Protein AF-A0A378QFI8-F1 (afdb_monomer_lite)

Organism: Moraxella lacunata (NCBI:txid477)

pLDDT: mean 87.2, std 10.12, range [37.16, 98.62]

Sequence (151 aa):
MNQEQLWQNFELGTELDIALTFVYDGLKCFDDLEYLNDTSDVFNCLYHLSVGFERVFKIGIILREFNDGVSIDNLESSLITHDTNHLFDRLSNGYCIDNKVFFNLGKNHKEFLCLLGKFYKTYRYDRFSMSVKKKNESLDLISFFSKTHFR

Foldseek 3Di:
DDPVVCCLPPVLVVLLVQLVVLQVQLVVLVVPDPDLPPLVSLLSNLVSNLSSLLSVLLSLLCVVPDDPPDDPVVSVVVSPDSQSLVSLCSNQPPDDDPNHRPPDDDPLRSLSSVLSSCCRPPVVCVVVDPDPDPSVSSVSVVVSVVVVPDD

Structure (mmCIF, N/CA/C/O backbone):
data_AF-A0A378QFI8-F1
#
_entry.id   AF-A0A378QFI8-F1
#
loop_
_atom_site.group_PDB
_atom_site.id
_atom_site.type_symbol
_atom_site.label_atom_id
_atom_site.label_alt_id
_atom_site.label_comp_id
_atom_site.label_asym_id
_atom_site.label_entity_id
_atom_site.label_seq_id
_atom_site.pdbx_PDB_ins_code
_atom_site.Cartn_x
_atom_site.Cartn_y
_atom_site.Cartn_z
_atom_site.occupancy
_atom_site.B_iso_or_equiv
_atom_site.auth_seq_id
_atom_site.auth_comp_id
_atom_site.auth_asym_id
_atom_site.auth_atom_id
_atom_site.pdbx_PDB_model_num
ATOM 1 N N . MET A 1 1 ? 21.407 -10.281 -21.076 1.00 78.75 1 MET A N 1
ATOM 2 C CA . MET A 1 1 ? 20.455 -9.512 -20.259 1.00 78.75 1 MET A CA 1
ATOM 3 C C . MET A 1 1 ? 21.215 -8.323 -19.700 1.00 78.75 1 MET A C 1
ATOM 5 O O . MET A 1 1 ? 22.279 -8.548 -19.132 1.00 78.75 1 MET A O 1
ATOM 9 N N . ASN A 1 2 ? 20.781 -7.094 -19.979 1.00 88.44 2 ASN A N 1
ATOM 10 C CA . ASN A 1 2 ? 21.425 -5.892 -19.433 1.00 88.44 2 ASN A CA 1
ATOM 11 C C . ASN A 1 2 ? 20.983 -5.663 -17.969 1.00 88.44 2 ASN A C 1
ATOM 13 O O . ASN A 1 2 ? 20.154 -6.410 -17.445 1.00 88.44 2 ASN A O 1
ATOM 17 N N . GLN A 1 3 ? 21.558 -4.663 -17.297 1.00 87.06 3 GLN A N 1
ATOM 18 C CA . GLN A 1 3 ? 21.257 -4.373 -15.889 1.00 87.06 3 GLN A CA 1
ATOM 19 C C . GLN A 1 3 ? 19.776 -4.035 -15.663 1.00 87.06 3 GLN A C 1
ATOM 21 O O . GLN A 1 3 ? 19.181 -4.520 -14.707 1.00 87.06 3 GLN A O 1
ATOM 26 N N . GLU A 1 4 ? 19.171 -3.268 -16.567 1.00 85.75 4 GLU A N 1
ATOM 27 C CA . GLU A 1 4 ? 17.756 -2.887 -16.502 1.00 85.75 4 GLU A CA 1
ATOM 28 C C . GLU A 1 4 ? 16.842 -4.113 -16.602 1.00 85.75 4 GLU A C 1
ATOM 30 O O . GLU A 1 4 ? 15.956 -4.301 -15.776 1.00 85.75 4 GLU A O 1
ATOM 35 N N . GLN A 1 5 ? 17.115 -5.012 -17.549 1.00 84.81 5 GLN A N 1
ATOM 36 C CA . GLN A 1 5 ? 16.388 -6.269 -17.704 1.00 84.81 5 GLN A CA 1
ATOM 37 C C . GLN A 1 5 ? 16.583 -7.197 -16.501 1.00 84.81 5 GLN A C 1
ATOM 39 O O . GLN A 1 5 ? 15.665 -7.934 -16.150 1.00 84.81 5 GLN A O 1
ATOM 44 N N . LEU A 1 6 ? 17.761 -7.200 -15.870 1.00 88.94 6 LEU A N 1
ATOM 45 C CA . LEU A 1 6 ? 17.988 -7.978 -14.652 1.00 88.94 6 LEU A CA 1
ATOM 46 C C . LEU A 1 6 ? 17.141 -7.432 -13.501 1.00 88.94 6 LEU A C 1
ATOM 48 O O . LEU A 1 6 ? 16.421 -8.188 -12.855 1.00 88.94 6 LEU A O 1
ATOM 52 N N . TRP A 1 7 ? 17.178 -6.120 -13.296 1.00 88.69 7 TRP A N 1
ATOM 53 C CA . TRP A 1 7 ? 16.403 -5.453 -12.260 1.00 88.69 7 TRP A CA 1
ATOM 54 C C . TRP A 1 7 ? 14.893 -5.650 -12.453 1.00 88.69 7 TRP A C 1
ATOM 56 O O . TRP A 1 7 ? 14.205 -6.084 -11.530 1.00 88.69 7 TRP A O 1
ATOM 66 N N . GLN A 1 8 ? 14.379 -5.445 -13.668 1.00 83.81 8 GLN A N 1
ATOM 67 C CA . GLN A 1 8 ? 12.952 -5.606 -13.951 1.00 83.81 8 GLN A CA 1
ATOM 68 C C . GLN A 1 8 ? 12.441 -7.040 -13.773 1.00 83.81 8 GLN A C 1
ATOM 70 O O . GLN A 1 8 ? 11.310 -7.229 -13.336 1.00 83.81 8 GLN A O 1
ATOM 75 N N . ASN A 1 9 ? 13.239 -8.049 -14.135 1.00 85.00 9 ASN A N 1
ATOM 76 C CA . ASN A 1 9 ? 12.776 -9.439 -14.127 1.00 85.00 9 ASN A CA 1
ATOM 77 C C . ASN A 1 9 ? 13.054 -10.171 -12.808 1.00 85.00 9 ASN A C 1
ATOM 79 O O . ASN A 1 9 ? 12.331 -11.110 -12.486 1.00 85.00 9 ASN A O 1
ATOM 83 N N . PHE A 1 10 ? 14.086 -9.771 -12.058 1.00 91.25 10 PHE A N 1
ATOM 84 C CA . PHE A 1 10 ? 14.506 -10.467 -10.838 1.00 91.25 10 PHE A CA 1
ATOM 85 C C . PHE A 1 10 ? 14.319 -9.604 -9.593 1.00 91.25 10 PHE A C 1
ATOM 87 O O . PHE A 1 10 ? 13.600 -10.012 -8.686 1.00 91.25 10 PHE A O 1
ATOM 94 N N . GLU A 1 11 ? 14.886 -8.397 -9.560 1.00 92.12 11 GLU A N 1
ATOM 95 C CA . GLU A 1 11 ? 14.806 -7.533 -8.372 1.00 92.12 11 GLU A CA 1
ATOM 96 C C . GLU A 1 11 ? 13.369 -7.070 -8.098 1.00 92.12 11 GLU A C 1
ATOM 98 O O . GLU A 1 11 ? 12.897 -7.158 -6.966 1.00 92.12 11 GLU A O 1
ATOM 103 N N . LEU A 1 12 ? 12.613 -6.682 -9.134 1.00 93.31 12 LEU A N 1
ATOM 104 C CA . LEU A 1 12 ? 11.181 -6.396 -8.973 1.00 93.31 12 LEU A CA 1
ATOM 105 C C . LEU A 1 12 ? 10.369 -7.639 -8.588 1.00 93.31 12 LEU A C 1
ATOM 107 O O . LEU A 1 12 ? 9.337 -7.507 -7.935 1.00 93.31 12 LEU A O 1
ATOM 111 N N . GLY A 1 13 ? 10.824 -8.836 -8.971 1.00 94.56 13 GLY A N 1
ATOM 112 C CA . GLY A 1 13 ? 10.220 -10.098 -8.541 1.00 94.56 13 GLY A CA 1
ATOM 113 C C . GLY A 1 13 ? 10.379 -10.315 -7.036 1.00 94.56 13 GLY A C 1
ATOM 114 O O . GLY A 1 13 ? 9.401 -10.610 -6.354 1.00 94.56 13 GLY A O 1
ATOM 115 N N . THR A 1 14 ? 11.584 -10.084 -6.511 1.00 96.31 14 THR A N 1
ATOM 116 C CA . THR A 1 14 ? 11.861 -10.094 -5.066 1.00 96.31 14 THR A CA 1
ATOM 117 C C . THR A 1 14 ? 11.034 -9.037 -4.333 1.00 96.31 14 THR A C 1
ATOM 119 O O . THR A 1 14 ? 10.425 -9.323 -3.306 1.00 96.31 14 THR A O 1
ATOM 122 N N . GLU A 1 15 ? 10.952 -7.819 -4.870 1.00 96.00 15 GLU A N 1
ATOM 123 C CA . GLU A 1 15 ? 10.136 -6.757 -4.274 1.00 96.00 15 GLU A CA 1
ATOM 124 C C . GLU A 1 15 ? 8.640 -7.086 -4.277 1.00 96.00 15 GLU A C 1
ATOM 126 O O . GLU A 1 15 ? 7.936 -6.765 -3.316 1.00 96.00 15 GLU A O 1
ATOM 131 N N . LEU A 1 16 ? 8.144 -7.760 -5.317 1.00 96.75 16 LEU A N 1
ATOM 132 C CA . LEU A 1 16 ? 6.765 -8.236 -5.367 1.00 96.75 16 LEU A CA 1
ATOM 133 C C . LEU A 1 16 ? 6.504 -9.307 -4.305 1.00 96.75 16 LEU A C 1
ATOM 135 O O . LEU A 1 16 ? 5.480 -9.235 -3.630 1.00 96.75 16 LEU A O 1
ATOM 139 N N . ASP A 1 17 ? 7.424 -10.253 -4.119 1.00 97.94 17 ASP A N 1
ATOM 140 C CA . ASP A 1 17 ? 7.329 -11.284 -3.078 1.00 97.94 17 ASP A CA 1
ATOM 141 C C . ASP A 1 17 ? 7.260 -10.665 -1.670 1.00 97.94 17 ASP A C 1
ATOM 143 O O . ASP A 1 17 ? 6.356 -10.962 -0.883 1.00 97.94 17 ASP A O 1
ATOM 147 N N . ILE A 1 18 ? 8.131 -9.690 -1.388 1.00 98.00 18 ILE A N 1
ATOM 148 C CA . ILE A 1 18 ? 8.110 -8.921 -0.136 1.00 98.00 18 ILE A CA 1
ATOM 149 C C . ILE A 1 18 ? 6.775 -8.180 0.021 1.00 98.00 18 ILE A C 1
ATOM 151 O O . ILE A 1 18 ? 6.148 -8.236 1.081 1.00 98.00 18 ILE A O 1
ATOM 155 N N . ALA A 1 19 ? 6.321 -7.479 -1.021 1.00 97.94 19 ALA A N 1
ATOM 156 C CA . ALA A 1 19 ? 5.079 -6.712 -0.984 1.00 97.94 19 ALA A CA 1
ATOM 157 C C . ALA A 1 19 ? 3.858 -7.603 -0.709 1.00 97.94 19 ALA A C 1
ATOM 159 O O . ALA A 1 19 ? 3.004 -7.248 0.105 1.00 97.94 19 ALA A O 1
ATOM 160 N N . LEU A 1 20 ? 3.787 -8.766 -1.358 1.00 98.06 20 LEU A N 1
ATOM 161 C CA . LEU A 1 20 ? 2.702 -9.724 -1.173 1.00 98.06 20 LEU A CA 1
ATOM 162 C C . LEU A 1 20 ? 2.775 -10.433 0.179 1.00 98.06 20 LEU A C 1
ATOM 164 O O . LEU A 1 20 ? 1.721 -10.717 0.741 1.00 98.06 20 LEU A O 1
ATOM 168 N N . THR A 1 21 ? 3.969 -10.630 0.740 1.00 98.62 21 THR A N 1
ATOM 169 C CA . THR A 1 21 ? 4.135 -11.105 2.123 1.00 98.62 21 THR A CA 1
ATOM 170 C C . THR A 1 21 ? 3.516 -10.116 3.110 1.00 98.62 21 THR A C 1
ATOM 172 O O . THR A 1 21 ? 2.686 -10.508 3.923 1.00 98.62 21 THR A O 1
ATOM 175 N N . PHE A 1 22 ? 3.789 -8.811 2.969 1.00 98.50 22 PHE A N 1
ATOM 176 C CA . PHE A 1 22 ? 3.120 -7.781 3.777 1.00 98.50 22 PHE A CA 1
ATOM 177 C C . PHE A 1 22 ? 1.592 -7.813 3.619 1.00 98.50 22 PHE A C 1
ATOM 179 O O . PHE A 1 22 ? 0.865 -7.707 4.604 1.00 98.50 22 PHE A O 1
ATOM 186 N N . VAL A 1 23 ? 1.075 -7.965 2.396 1.00 98.38 23 VAL A N 1
ATOM 187 C CA . VAL A 1 23 ? -0.379 -8.067 2.187 1.00 98.38 23 VAL A CA 1
ATOM 188 C C . VAL A 1 23 ? -0.941 -9.319 2.865 1.00 98.38 23 VAL A C 1
ATOM 190 O O . VAL A 1 23 ? -1.949 -9.225 3.563 1.00 98.38 23 VAL A O 1
ATOM 193 N N . TYR A 1 24 ? -0.292 -10.469 2.690 1.00 98.50 24 TYR A N 1
ATOM 194 C CA . TYR A 1 24 ? -0.695 -11.732 3.299 1.00 98.50 24 TYR A CA 1
ATOM 195 C C . TYR A 1 24 ? -0.707 -11.643 4.826 1.00 98.50 24 TYR A C 1
ATOM 197 O O . TYR A 1 24 ? -1.727 -11.954 5.431 1.00 98.50 24 TYR A O 1
ATOM 205 N N . ASP A 1 25 ? 0.365 -11.146 5.441 1.00 98.31 25 ASP A N 1
ATOM 206 C CA . ASP A 1 25 ? 0.471 -11.010 6.896 1.00 98.31 25 ASP A CA 1
ATOM 207 C C . ASP A 1 25 ? -0.584 -10.049 7.451 1.00 98.31 25 ASP A C 1
ATOM 209 O O . ASP A 1 25 ? -1.180 -10.304 8.497 1.00 98.31 25 ASP A O 1
ATOM 213 N N . GLY A 1 26 ? -0.880 -8.965 6.728 1.00 97.56 26 GLY A N 1
ATOM 214 C CA . GLY A 1 26 ? -1.950 -8.038 7.091 1.00 97.56 26 GLY A CA 1
ATOM 215 C C . GLY A 1 26 ? -3.338 -8.676 7.029 1.00 97.56 26 GLY A C 1
ATOM 216 O O . GLY A 1 26 ? -4.137 -8.506 7.950 1.00 97.56 26 GLY A O 1
ATOM 217 N N . LEU A 1 27 ? -3.618 -9.448 5.975 1.00 97.50 27 LEU A N 1
ATOM 218 C CA . LEU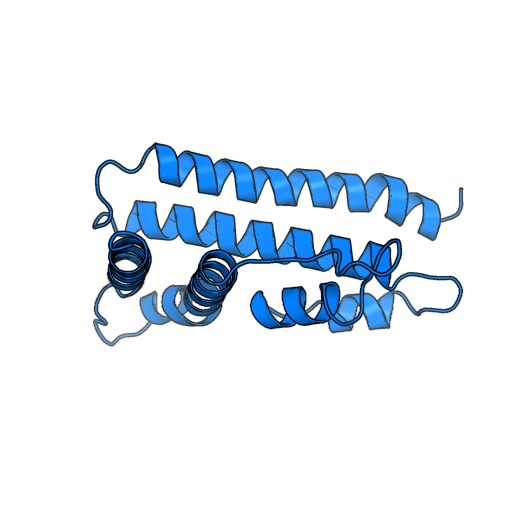 A 1 27 ? -4.867 -10.203 5.844 1.00 97.50 27 LEU A CA 1
ATOM 219 C C . LEU A 1 27 ? -4.970 -11.319 6.883 1.00 97.50 27 LEU A C 1
ATOM 221 O O . LEU A 1 27 ? -6.051 -11.542 7.420 1.00 97.50 27 LEU A O 1
ATOM 225 N N . LYS A 1 28 ? -3.861 -11.993 7.196 1.00 97.44 28 LYS A N 1
ATOM 226 C CA . LYS A 1 28 ? -3.836 -13.040 8.213 1.00 97.44 28 LYS A CA 1
ATOM 227 C C . LYS A 1 28 ? -4.061 -12.459 9.604 1.00 97.44 28 LYS A C 1
ATOM 229 O O . LYS A 1 28 ? -4.895 -12.960 10.345 1.00 97.44 28 LYS A O 1
ATOM 234 N N . CYS A 1 29 ? -3.407 -11.341 9.911 1.00 95.12 29 CYS A N 1
ATOM 235 C CA 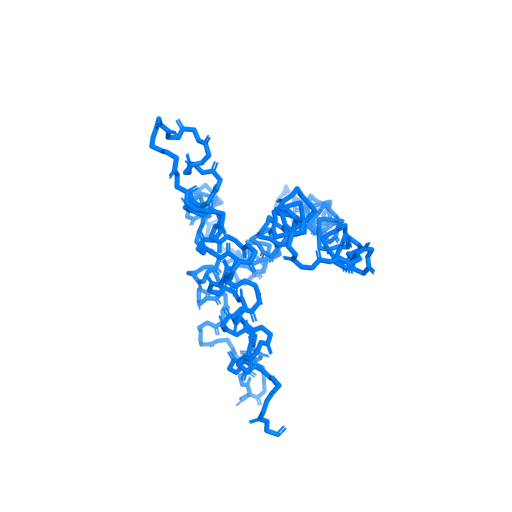. CYS A 1 29 ? -3.656 -10.595 11.136 1.00 95.12 29 CYS A CA 1
ATOM 236 C C . CYS A 1 29 ? -5.126 -10.176 11.244 1.00 95.12 29 CYS A C 1
ATOM 238 O O . CYS A 1 29 ? -5.694 -10.298 12.319 1.00 95.12 29 CYS A O 1
ATOM 240 N N . PHE A 1 30 ? -5.753 -9.734 10.145 1.00 94.69 30 PHE A N 1
ATOM 241 C CA . PHE A 1 30 ? -7.185 -9.423 10.121 1.00 94.69 30 PHE A CA 1
ATOM 242 C C . PHE A 1 30 ? -8.077 -10.644 10.393 1.00 94.69 30 PHE A C 1
ATOM 244 O O . PHE A 1 30 ? -9.026 -10.528 11.161 1.00 94.69 30 PHE A O 1
ATOM 251 N N . ASP A 1 31 ? -7.783 -11.786 9.769 1.00 95.00 31 ASP A N 1
ATOM 252 C CA . ASP A 1 31 ? -8.495 -13.060 9.965 1.00 95.00 31 ASP A CA 1
ATOM 253 C C . ASP A 1 31 ? -8.417 -13.547 11.422 1.00 95.00 31 ASP A C 1
ATOM 255 O O . ASP A 1 31 ? -9.389 -14.071 11.959 1.00 95.00 31 ASP A O 1
ATOM 259 N N . ASP A 1 32 ? -7.284 -13.296 12.080 1.00 93.44 32 ASP A N 1
ATOM 260 C CA . ASP A 1 32 ? -7.040 -13.674 13.473 1.00 93.44 32 ASP A CA 1
ATOM 261 C C . ASP A 1 32 ? -7.602 -12.663 14.500 1.00 93.44 32 ASP A C 1
ATOM 263 O O . ASP A 1 32 ? -7.522 -12.909 15.706 1.00 93.44 32 ASP A O 1
ATOM 267 N N . LEU A 1 33 ? -8.186 -11.533 14.069 1.00 91.88 33 LEU A N 1
ATOM 268 C CA . LEU A 1 33 ? -8.769 -10.544 14.986 1.00 91.88 33 LEU A CA 1
ATOM 269 C C . LEU A 1 33 ? -10.016 -11.099 15.687 1.00 91.88 33 LEU A C 1
ATOM 271 O O . LEU A 1 33 ? -11.081 -11.223 15.084 1.00 91.88 33 LEU A O 1
ATOM 275 N N . GLU A 1 34 ? -9.930 -11.298 17.003 1.00 86.56 34 GLU A N 1
ATOM 276 C CA . GLU A 1 34 ? -11.104 -11.627 17.823 1.00 86.56 34 GLU A CA 1
ATOM 277 C C . GLU A 1 34 ? -12.002 -10.393 18.045 1.00 86.56 34 GLU A C 1
ATOM 279 O O . GLU A 1 34 ? -13.231 -10.485 18.024 1.00 86.56 34 GLU A O 1
ATOM 284 N N . TYR A 1 35 ? -11.395 -9.206 18.198 1.00 86.69 35 TYR A N 1
ATOM 285 C CA . TYR A 1 35 ? -12.109 -7.946 18.416 1.00 86.69 35 TYR A CA 1
ATOM 286 C C . TYR A 1 35 ? -11.469 -6.772 17.665 1.00 86.69 35 TYR A C 1
ATOM 288 O O . TYR A 1 35 ? -10.271 -6.519 17.758 1.00 86.69 35 TYR A O 1
ATOM 296 N N . LEU A 1 36 ? -12.295 -5.938 17.024 1.00 83.31 36 LEU A N 1
ATOM 297 C CA . LEU A 1 36 ? -11.841 -4.712 16.344 1.00 83.31 36 LEU A CA 1
ATOM 298 C C . LEU A 1 36 ? -11.397 -3.585 17.301 1.00 83.31 36 LEU A C 1
ATOM 300 O O . LEU A 1 36 ? -10.993 -2.513 16.848 1.00 83.31 36 LEU A O 1
ATOM 304 N N . ASN A 1 37 ? -11.502 -3.782 18.618 1.00 79.56 37 ASN A N 1
ATOM 305 C CA . ASN A 1 37 ? -11.035 -2.827 19.624 1.00 79.56 37 ASN A CA 1
ATOM 306 C C . ASN A 1 37 ? -9.643 -3.171 20.184 1.00 79.56 37 ASN A C 1
ATOM 308 O O . ASN A 1 37 ? -9.088 -2.339 20.915 1.00 79.56 37 ASN A O 1
ATOM 312 N N . ASP A 1 38 ? -9.053 -4.317 19.811 1.00 84.56 38 ASP A N 1
ATOM 313 C CA . ASP A 1 38 ? -7.649 -4.580 20.111 1.00 84.56 38 ASP A CA 1
ATOM 314 C C . ASP A 1 38 ? -6.774 -3.677 19.243 1.00 84.56 38 ASP A C 1
ATOM 316 O O . ASP A 1 38 ? -6.674 -3.784 18.024 1.00 84.56 38 ASP A O 1
ATOM 320 N N . THR A 1 39 ? -6.154 -2.708 19.896 1.00 83.38 39 THR A N 1
ATOM 321 C CA . THR A 1 39 ? -5.397 -1.657 19.221 1.00 83.38 39 THR A CA 1
ATOM 322 C C . THR A 1 39 ? -4.025 -2.127 18.759 1.00 83.38 39 THR A C 1
ATOM 324 O O . THR A 1 39 ? -3.440 -1.485 17.889 1.00 83.38 39 THR A O 1
ATOM 327 N N . SER A 1 40 ? -3.476 -3.176 19.372 1.00 87.56 40 SER A N 1
ATOM 328 C CA . SER A 1 40 ? -2.202 -3.752 18.941 1.00 87.56 40 SER A CA 1
ATOM 329 C C . SER A 1 40 ? -2.409 -4.487 17.626 1.00 87.56 40 SER A C 1
ATOM 331 O O . SER A 1 40 ? -1.734 -4.202 16.638 1.00 87.56 40 SER A O 1
ATOM 333 N N . ASP A 1 41 ? -3.421 -5.345 17.586 1.00 90.19 41 ASP A N 1
ATOM 334 C CA . ASP A 1 41 ? -3.654 -6.200 16.429 1.00 90.19 41 ASP A CA 1
ATOM 335 C C . ASP A 1 41 ? -4.239 -5.412 15.257 1.00 90.19 41 ASP A C 1
ATOM 337 O O . ASP A 1 41 ? -3.775 -5.549 14.126 1.00 90.19 41 ASP A O 1
ATOM 341 N N . VAL A 1 42 ? -5.155 -4.469 15.515 1.00 92.69 42 VAL A N 1
ATOM 342 C CA . VAL A 1 42 ? -5.626 -3.545 14.469 1.00 92.69 42 VAL A CA 1
ATOM 343 C C . VAL A 1 42 ? -4.477 -2.713 13.903 1.00 92.69 42 VAL A C 1
ATOM 345 O O . VAL A 1 42 ? -4.421 -2.489 12.694 1.00 92.69 42 VAL A O 1
ATOM 348 N N . PHE A 1 43 ? -3.544 -2.263 14.746 1.00 92.62 43 PHE A N 1
ATOM 349 C CA . PHE A 1 43 ? -2.368 -1.547 14.262 1.00 92.62 43 PHE A CA 1
ATOM 350 C C . PHE A 1 43 ? -1.501 -2.441 13.376 1.00 92.62 43 PHE A C 1
ATOM 352 O O . PHE A 1 43 ? -1.119 -2.009 12.292 1.00 92.62 43 PHE A O 1
ATOM 359 N N . ASN A 1 44 ? -1.219 -3.673 13.804 1.00 93.12 44 ASN A N 1
ATOM 360 C CA . ASN A 1 44 ? -0.418 -4.620 13.031 1.00 93.12 44 ASN A CA 1
ATOM 361 C C . ASN A 1 44 ? -1.066 -4.935 11.679 1.00 93.12 44 ASN A C 1
ATOM 363 O O . ASN A 1 44 ? -0.382 -4.887 10.657 1.00 93.12 44 ASN A O 1
ATOM 367 N N . CYS A 1 45 ? -2.374 -5.180 11.656 1.00 95.50 45 CYS A N 1
ATOM 368 C CA . CYS A 1 45 ? -3.144 -5.398 10.435 1.00 95.50 45 CYS A CA 1
ATOM 369 C C . CYS A 1 45 ? -3.023 -4.204 9.475 1.00 95.50 45 CYS A C 1
ATOM 371 O O . CYS A 1 45 ? -2.556 -4.351 8.342 1.00 95.50 45 CYS A O 1
ATOM 373 N N . LEU A 1 46 ? -3.372 -2.998 9.937 1.00 95.19 46 LEU A N 1
ATOM 374 C CA . LEU A 1 46 ? -3.338 -1.799 9.096 1.00 95.19 46 LEU A CA 1
ATOM 375 C C . LEU A 1 46 ? -1.916 -1.450 8.648 1.00 95.19 46 LEU A C 1
ATOM 377 O O . LEU A 1 46 ? -1.734 -0.998 7.523 1.00 95.19 46 LEU A O 1
ATOM 381 N N . TYR A 1 47 ? -0.904 -1.695 9.481 1.00 95.25 47 TYR A N 1
ATOM 382 C CA . TYR A 1 47 ? 0.490 -1.442 9.134 1.00 95.25 47 TYR A CA 1
ATOM 383 C C . TYR A 1 47 ? 0.975 -2.333 7.995 1.00 95.25 47 TYR A C 1
ATOM 385 O O . TYR A 1 47 ? 1.489 -1.815 7.000 1.00 95.25 47 TYR A O 1
ATOM 393 N N . HIS A 1 48 ? 0.767 -3.645 8.105 1.00 97.50 48 HIS A N 1
ATOM 394 C CA . HIS A 1 48 ? 1.156 -4.585 7.058 1.00 97.50 48 HIS A CA 1
ATOM 395 C C . HIS A 1 48 ? 0.429 -4.284 5.742 1.00 97.50 48 HIS A C 1
ATOM 397 O O . HIS A 1 48 ? 1.074 -4.179 4.699 1.00 97.50 48 HIS A O 1
ATOM 403 N N . LEU A 1 49 ? -0.882 -4.021 5.790 1.00 97.38 49 LEU A N 1
ATOM 404 C CA . LEU A 1 49 ? -1.652 -3.672 4.593 1.00 97.38 49 LEU A CA 1
ATOM 405 C C . LEU A 1 49 ? -1.194 -2.342 3.974 1.00 97.38 49 LEU A C 1
ATOM 407 O O . LEU A 1 49 ? -0.989 -2.282 2.762 1.00 97.38 49 LEU A O 1
ATOM 411 N N . SER A 1 50 ? -0.976 -1.290 4.772 1.00 95.75 50 SER A N 1
ATOM 412 C CA . SER A 1 50 ? -0.474 -0.002 4.271 1.00 95.75 50 SER A CA 1
ATOM 413 C C . SER A 1 50 ? 0.868 -0.153 3.549 1.00 95.75 50 SER A C 1
ATOM 415 O O . SER A 1 50 ? 1.025 0.370 2.445 1.00 95.75 50 SER A O 1
ATOM 417 N N . VAL A 1 51 ? 1.821 -0.883 4.140 1.00 95.62 51 VAL A N 1
ATOM 418 C CA . VAL A 1 51 ? 3.151 -1.109 3.546 1.00 95.62 51 VAL A CA 1
ATOM 419 C C . VAL A 1 51 ? 3.058 -1.985 2.295 1.00 95.62 51 VAL A C 1
ATOM 421 O O . VAL A 1 51 ? 3.668 -1.659 1.275 1.00 95.62 51 VAL A O 1
ATOM 424 N N . GLY A 1 52 ? 2.277 -3.066 2.347 1.00 97.38 52 GLY A N 1
ATOM 425 C CA . GLY A 1 52 ? 2.093 -3.988 1.229 1.00 97.38 52 GLY A CA 1
ATOM 426 C C . GLY A 1 52 ? 1.504 -3.297 -0.000 1.00 97.38 52 GLY A C 1
ATOM 427 O O . GLY A 1 52 ? 2.097 -3.345 -1.078 1.00 97.38 52 GLY A O 1
ATOM 428 N N . PHE A 1 53 ? 0.391 -2.571 0.158 1.00 96.56 53 PHE A N 1
ATOM 429 C CA . PHE A 1 53 ? -0.227 -1.842 -0.955 1.00 96.56 53 PHE A CA 1
ATOM 430 C C . PHE A 1 53 ? 0.661 -0.716 -1.493 1.00 96.56 53 PHE A C 1
ATOM 432 O O . PHE A 1 53 ? 0.731 -0.536 -2.708 1.00 96.56 53 PHE A O 1
ATOM 439 N N . GLU A 1 54 ? 1.377 0.013 -0.627 1.00 95.62 54 GLU A N 1
ATOM 440 C CA . GLU A 1 54 ? 2.349 1.020 -1.072 1.00 95.62 54 GLU A CA 1
ATOM 441 C C . GLU A 1 54 ? 3.395 0.399 -2.012 1.00 95.62 54 GLU A C 1
ATOM 443 O O . GLU A 1 54 ? 3.625 0.924 -3.104 1.00 95.62 54 GLU A O 1
ATOM 448 N N . ARG A 1 55 ? 3.992 -0.737 -1.627 1.00 95.50 55 ARG A N 1
ATOM 449 C CA . ARG A 1 55 ? 4.993 -1.436 -2.446 1.00 95.50 55 ARG A CA 1
ATOM 450 C C . ARG A 1 55 ? 4.407 -1.965 -3.753 1.00 95.50 55 ARG A C 1
ATOM 452 O O . ARG A 1 55 ? 4.987 -1.713 -4.807 1.00 95.50 55 ARG A O 1
ATOM 459 N N . VAL A 1 56 ? 3.235 -2.609 -3.715 1.00 96.25 56 VAL A N 1
ATOM 460 C CA . VAL A 1 56 ? 2.547 -3.095 -4.928 1.00 96.25 56 VAL A CA 1
ATOM 461 C C . VAL A 1 56 ? 2.307 -1.953 -5.918 1.00 96.25 56 VAL A C 1
ATOM 463 O O . VAL A 1 56 ? 2.567 -2.108 -7.112 1.00 96.25 56 VAL A O 1
ATOM 466 N N . PHE A 1 57 ? 1.859 -0.785 -5.448 1.00 95.44 57 PHE A N 1
ATOM 467 C CA . PHE A 1 57 ? 1.634 0.355 -6.335 1.00 95.44 57 PHE A CA 1
ATOM 468 C C . PHE A 1 57 ? 2.933 0.916 -6.910 1.00 95.44 57 PHE A C 1
ATOM 470 O O . PHE A 1 57 ? 2.962 1.243 -8.093 1.00 95.44 57 PHE A O 1
ATOM 477 N N . LYS A 1 58 ? 4.018 0.975 -6.127 1.00 94.88 58 LYS A N 1
ATOM 478 C CA . LYS A 1 58 ? 5.338 1.393 -6.630 1.00 94.88 58 LYS A CA 1
ATOM 479 C C . LYS A 1 58 ? 5.856 0.451 -7.716 1.00 94.88 58 LYS A C 1
ATOM 481 O O . LYS A 1 58 ? 6.287 0.931 -8.759 1.00 94.88 58 LYS A O 1
ATOM 486 N N . ILE A 1 59 ? 5.730 -0.863 -7.523 1.00 94.38 59 ILE A N 1
ATOM 487 C CA . ILE A 1 59 ? 6.084 -1.868 -8.539 1.00 94.38 59 ILE A CA 1
ATOM 488 C C . ILE A 1 59 ? 5.238 -1.667 -9.800 1.00 94.38 59 ILE A C 1
ATOM 490 O O . ILE A 1 59 ? 5.779 -1.603 -10.899 1.00 94.38 59 ILE A O 1
ATOM 494 N N . GLY A 1 60 ? 3.920 -1.497 -9.659 1.00 92.69 60 GLY A N 1
ATOM 495 C CA . GLY A 1 60 ? 3.032 -1.232 -10.795 1.00 92.69 60 GLY A CA 1
ATOM 496 C C . GLY A 1 60 ? 3.397 0.045 -11.562 1.00 92.69 60 GLY A C 1
ATOM 497 O O . GLY A 1 60 ? 3.366 0.051 -12.790 1.00 92.69 60 GLY A O 1
ATOM 498 N N . ILE A 1 61 ? 3.774 1.115 -10.854 1.00 92.94 61 ILE A N 1
ATOM 499 C CA . ILE A 1 61 ? 4.243 2.367 -11.463 1.00 92.94 61 ILE A CA 1
ATOM 500 C C . ILE A 1 61 ? 5.537 2.125 -12.238 1.00 92.94 61 ILE A C 1
ATOM 502 O O . ILE A 1 61 ? 5.637 2.571 -13.376 1.00 92.94 61 ILE A O 1
ATOM 506 N N . ILE A 1 62 ? 6.491 1.381 -11.670 1.00 92.00 62 ILE A N 1
ATOM 507 C CA . ILE A 1 62 ? 7.732 1.018 -12.362 1.00 92.00 62 ILE A CA 1
ATOM 508 C C . ILE A 1 62 ? 7.423 0.244 -13.643 1.00 92.00 62 ILE A C 1
ATOM 510 O O . ILE A 1 62 ? 7.889 0.629 -14.709 1.00 92.00 62 ILE A O 1
ATOM 514 N N . LEU A 1 63 ? 6.589 -0.795 -13.569 1.00 89.44 63 LEU A N 1
ATOM 515 C CA . LEU A 1 63 ? 6.220 -1.601 -14.737 1.00 89.44 63 LEU A CA 1
ATOM 516 C C . LEU A 1 63 ? 5.498 -0.787 -15.821 1.00 89.44 63 LEU A C 1
ATOM 518 O O . LEU A 1 63 ? 5.575 -1.128 -16.998 1.00 89.44 63 LEU A O 1
ATOM 522 N N . ARG A 1 64 ? 4.785 0.275 -15.434 1.00 88.31 64 ARG A N 1
ATOM 523 C CA . ARG A 1 64 ? 4.046 1.138 -16.359 1.00 88.31 64 ARG A CA 1
ATOM 524 C C . ARG A 1 64 ? 4.912 2.237 -16.976 1.00 88.31 64 ARG A C 1
ATOM 526 O O . ARG A 1 64 ? 4.725 2.565 -18.145 1.00 88.31 64 ARG A O 1
ATOM 533 N N . GLU A 1 65 ? 5.765 2.870 -16.180 1.00 88.94 65 GLU A N 1
ATOM 534 C CA . GLU A 1 65 ? 6.464 4.103 -16.554 1.00 88.94 65 GLU A CA 1
ATOM 535 C C . GLU A 1 65 ? 7.914 3.868 -16.984 1.00 88.94 65 GLU A C 1
ATOM 537 O O . GLU A 1 65 ? 8.476 4.713 -17.676 1.00 88.94 65 GLU A O 1
ATOM 542 N N . PHE A 1 66 ? 8.522 2.737 -16.618 1.00 87.06 66 PHE A N 1
ATOM 543 C CA . PHE A 1 66 ? 9.877 2.409 -17.045 1.00 87.06 66 PHE A CA 1
ATOM 544 C C . PHE A 1 66 ? 9.886 1.955 -18.512 1.00 87.06 66 PHE A C 1
ATOM 546 O O . PHE A 1 66 ? 9.379 0.885 -18.852 1.00 87.06 66 PHE A O 1
ATOM 553 N N . ASN A 1 67 ? 10.474 2.777 -19.381 1.00 80.38 67 ASN A N 1
ATOM 554 C CA . ASN A 1 67 ? 10.704 2.492 -20.796 1.00 80.38 67 ASN A CA 1
ATOM 555 C C . ASN A 1 67 ? 12.070 3.039 -21.251 1.00 80.38 67 ASN A C 1
ATOM 557 O O . ASN A 1 67 ? 12.742 3.755 -20.503 1.00 80.38 67 ASN A O 1
ATOM 561 N N . ASP A 1 68 ? 12.460 2.705 -22.485 1.00 64.31 68 ASP A N 1
ATOM 562 C CA . ASP A 1 68 ? 13.708 3.163 -23.097 1.00 64.31 68 ASP A CA 1
ATOM 563 C C . ASP A 1 68 ? 13.777 4.704 -23.108 1.00 64.31 68 ASP A C 1
ATOM 565 O O . ASP A 1 68 ? 13.079 5.372 -23.873 1.00 64.31 68 ASP A O 1
ATOM 569 N N . GLY A 1 69 ? 14.639 5.276 -22.259 1.00 69.31 69 GLY A N 1
ATOM 570 C CA . GLY A 1 69 ? 14.872 6.723 -22.159 1.00 69.31 69 GLY A CA 1
ATOM 571 C C . GLY A 1 69 ? 14.426 7.380 -20.847 1.00 69.31 69 GLY A C 1
ATOM 572 O O . GLY A 1 69 ? 14.710 8.564 -20.647 1.00 69.31 69 GLY A O 1
ATOM 573 N N . VAL A 1 70 ? 13.781 6.648 -19.932 1.00 78.12 70 VAL A N 1
ATOM 574 C CA . VAL A 1 70 ? 13.474 7.146 -18.580 1.00 78.12 70 VAL A CA 1
ATOM 575 C C . VAL A 1 70 ? 14.680 6.962 -17.658 1.00 78.12 70 VAL A C 1
ATOM 577 O O . VAL A 1 70 ? 15.222 5.871 -17.524 1.00 78.12 70 VAL A O 1
ATOM 580 N N . SER A 1 71 ? 15.096 8.038 -16.983 1.00 80.69 71 SER A N 1
ATOM 581 C CA . SER A 1 71 ? 16.116 7.963 -15.929 1.00 80.69 71 SER A CA 1
ATOM 582 C C . SER A 1 71 ? 15.560 7.214 -14.717 1.00 80.69 71 SER A C 1
ATOM 584 O O . SER A 1 71 ? 14.580 7.654 -14.107 1.00 80.69 71 SER A O 1
ATOM 586 N N . ILE A 1 72 ? 16.213 6.105 -14.360 1.00 80.62 72 ILE A N 1
ATOM 587 C CA . ILE A 1 72 ? 15.852 5.294 -13.194 1.00 80.62 72 ILE A CA 1
ATOM 588 C C . ILE A 1 72 ? 15.917 6.115 -11.899 1.00 80.62 72 ILE A C 1
ATOM 590 O O . ILE A 1 72 ? 14.970 6.083 -11.123 1.00 80.62 72 ILE A O 1
ATOM 594 N N . ASP A 1 73 ? 16.933 6.968 -11.740 1.00 83.06 73 ASP A N 1
ATOM 595 C CA . ASP A 1 73 ? 17.112 7.827 -10.560 1.00 83.06 73 ASP A CA 1
ATOM 596 C C . ASP A 1 73 ? 15.934 8.795 -10.357 1.00 83.06 73 ASP A C 1
ATOM 598 O O . ASP A 1 73 ? 15.472 9.026 -9.233 1.00 83.06 73 ASP A O 1
ATOM 602 N N . ASN A 1 74 ? 15.411 9.358 -11.453 1.00 85.50 74 ASN A N 1
ATOM 603 C CA . ASN A 1 74 ? 14.240 10.235 -11.408 1.00 85.50 74 ASN A CA 1
ATOM 604 C C . ASN A 1 74 ? 12.982 9.455 -11.016 1.00 85.50 74 ASN A C 1
ATOM 606 O O . ASN A 1 74 ? 12.164 9.947 -10.231 1.00 85.50 74 ASN A O 1
ATOM 610 N N . LEU A 1 75 ? 12.826 8.241 -11.552 1.00 87.38 75 LEU A N 1
ATOM 611 C CA . LEU A 1 75 ? 11.708 7.372 -11.214 1.00 87.38 75 LEU A CA 1
ATOM 612 C C . LEU A 1 75 ? 11.768 6.979 -9.735 1.00 87.38 75 LEU A C 1
ATOM 614 O O . LEU A 1 75 ? 10.794 7.214 -9.023 1.00 87.38 75 LEU A O 1
ATOM 618 N N . GLU A 1 76 ? 12.908 6.494 -9.248 1.00 85.62 76 GLU A N 1
ATOM 619 C CA . GLU A 1 76 ? 13.126 6.133 -7.843 1.00 85.62 76 GLU A CA 1
ATOM 620 C C . GLU A 1 76 ? 12.835 7.302 -6.902 1.00 85.62 76 GLU A C 1
ATOM 622 O O . GLU A 1 76 ? 12.041 7.165 -5.968 1.00 85.62 76 GLU A O 1
ATOM 627 N N . SER A 1 77 ? 13.381 8.483 -7.201 1.00 88.25 77 SER A N 1
ATOM 628 C CA . SER A 1 77 ? 13.144 9.696 -6.412 1.00 88.25 77 SER A CA 1
ATOM 629 C C . SER A 1 77 ? 11.657 10.054 -6.345 1.00 88.25 77 SER A C 1
ATOM 631 O O . SER A 1 77 ? 11.147 10.431 -5.289 1.00 88.25 77 SER A O 1
ATOM 633 N N . SER A 1 78 ? 10.925 9.880 -7.450 1.00 88.88 78 SER A N 1
ATOM 634 C CA . SER A 1 78 ? 9.481 10.140 -7.508 1.00 88.88 78 SER A CA 1
ATOM 635 C C . SER A 1 78 ? 8.633 9.142 -6.703 1.00 88.88 78 SER A C 1
ATOM 637 O O . SER A 1 78 ? 7.466 9.419 -6.417 1.00 88.88 78 SER A O 1
ATOM 639 N N . LEU A 1 79 ? 9.189 7.977 -6.352 1.00 90.38 79 LEU A N 1
ATOM 640 C CA . LEU A 1 79 ? 8.521 6.939 -5.563 1.00 90.38 79 LEU A CA 1
ATOM 641 C C . LEU A 1 79 ? 8.730 7.125 -4.052 1.00 90.38 79 LEU A C 1
ATOM 643 O O . LEU A 1 79 ? 8.090 6.421 -3.266 1.00 90.38 79 LEU A O 1
ATOM 647 N N . ILE A 1 80 ? 9.562 8.079 -3.614 1.00 85.19 80 ILE A N 1
ATOM 648 C CA . ILE A 1 80 ? 9.776 8.421 -2.197 1.00 85.19 80 ILE A CA 1
ATOM 649 C C . ILE A 1 80 ? 8.571 9.221 -1.672 1.00 85.19 80 ILE A C 1
ATOM 651 O O . ILE A 1 80 ? 8.628 10.410 -1.371 1.00 85.19 80 ILE A O 1
ATOM 655 N N . THR A 1 81 ? 7.426 8.553 -1.591 1.00 83.44 81 THR A N 1
ATOM 656 C CA . THR A 1 81 ? 6.194 9.052 -0.985 1.00 83.44 81 THR A CA 1
ATOM 657 C C . THR A 1 81 ? 5.544 7.951 -0.156 1.00 83.44 81 THR A C 1
ATOM 659 O O . THR A 1 81 ? 5.689 6.761 -0.453 1.00 83.44 81 THR A O 1
ATOM 662 N N . HIS A 1 82 ? 4.830 8.380 0.883 1.00 77.44 82 HIS A N 1
ATOM 663 C CA . HIS A 1 82 ? 4.058 7.553 1.813 1.00 77.44 82 HIS A CA 1
ATOM 664 C C . HIS A 1 82 ? 2.549 7.785 1.658 1.00 77.44 82 HIS A C 1
ATOM 666 O O . HIS A 1 82 ? 1.771 7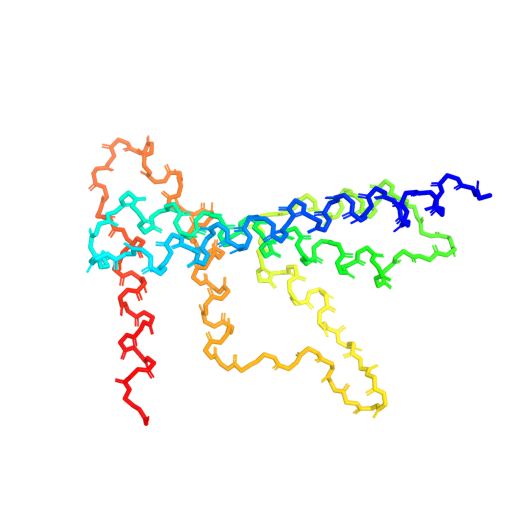.724 2.613 1.00 77.44 82 HIS A O 1
ATOM 672 N N . ASP A 1 83 ? 2.143 8.182 0.454 1.00 85.69 83 ASP A N 1
ATOM 673 C CA . ASP A 1 83 ? 0.759 8.448 0.101 1.00 85.69 83 ASP A CA 1
ATOM 674 C C . ASP A 1 83 ? 0.228 7.361 -0.831 1.00 85.69 83 ASP A C 1
ATOM 676 O O . ASP A 1 83 ? 0.356 7.434 -2.054 1.00 85.69 83 ASP A O 1
ATOM 680 N N . THR A 1 84 ? -0.385 6.347 -0.226 1.00 84.94 84 THR A N 1
ATOM 681 C CA . THR A 1 84 ? -0.991 5.208 -0.919 1.00 84.94 84 THR A CA 1
ATOM 682 C C . THR A 1 84 ? -2.058 5.635 -1.935 1.00 84.94 84 THR A C 1
ATOM 684 O O . THR A 1 84 ? -2.136 5.039 -3.007 1.00 84.94 84 THR A O 1
ATOM 687 N N . ASN A 1 85 ? -2.840 6.686 -1.651 1.00 86.62 85 ASN A N 1
ATOM 688 C CA . ASN A 1 85 ? -3.860 7.189 -2.579 1.00 86.62 85 ASN A CA 1
ATOM 689 C C . ASN A 1 85 ? -3.219 7.858 -3.791 1.00 86.62 85 ASN A C 1
ATOM 691 O O . ASN A 1 85 ? -3.580 7.549 -4.920 1.00 86.62 85 ASN A O 1
ATOM 695 N N . HIS A 1 86 ? -2.225 8.717 -3.562 1.00 90.12 86 HIS A N 1
ATOM 696 C CA . HIS A 1 86 ? -1.482 9.352 -4.648 1.00 90.12 86 HIS A CA 1
ATOM 697 C C . HIS A 1 86 ? -0.793 8.318 -5.554 1.00 90.12 86 HIS A C 1
ATOM 699 O O . HIS A 1 86 ? -0.798 8.461 -6.774 1.00 90.12 86 HIS A O 1
ATOM 705 N N . LEU A 1 87 ? -0.214 7.260 -4.974 1.00 93.31 87 LEU A N 1
ATOM 706 C CA . LEU A 1 87 ? 0.393 6.168 -5.741 1.00 93.31 87 LEU A CA 1
ATOM 707 C C . LEU A 1 87 ? -0.649 5.402 -6.564 1.00 93.31 87 LEU A C 1
ATOM 709 O O . LEU A 1 87 ? -0.411 5.134 -7.740 1.00 93.31 87 LEU A O 1
ATOM 713 N N . PHE A 1 88 ? -1.812 5.092 -5.983 1.00 92.94 88 PHE A N 1
ATOM 714 C CA . PHE A 1 88 ? -2.897 4.453 -6.723 1.00 92.94 88 PHE A CA 1
ATOM 715 C C . PHE A 1 88 ? -3.426 5.344 -7.855 1.00 92.94 88 PHE A C 1
ATOM 717 O O . PHE A 1 88 ? -3.631 4.864 -8.970 1.00 92.94 88 PHE A O 1
ATOM 724 N N . ASP A 1 89 ? -3.618 6.638 -7.604 1.00 91.25 89 ASP A N 1
ATOM 725 C CA . ASP A 1 89 ? -4.067 7.591 -8.619 1.00 91.25 89 ASP A CA 1
ATOM 726 C C . ASP A 1 89 ? -3.038 7.694 -9.752 1.00 91.25 89 ASP A C 1
ATOM 728 O O . ASP A 1 89 ? -3.408 7.575 -10.917 1.00 91.25 89 ASP A O 1
ATOM 732 N N . ARG A 1 90 ? -1.737 7.802 -9.443 1.00 92.94 90 ARG A N 1
ATOM 733 C CA . ARG A 1 90 ? -0.660 7.779 -10.451 1.00 92.94 90 ARG A CA 1
ATOM 734 C C . ARG A 1 90 ? -0.690 6.498 -11.281 1.00 92.94 90 ARG A C 1
ATOM 736 O O . ARG A 1 90 ? -0.688 6.573 -12.507 1.00 92.94 90 ARG A O 1
ATOM 743 N N . LEU A 1 91 ? -0.775 5.339 -10.626 1.00 92.38 91 LEU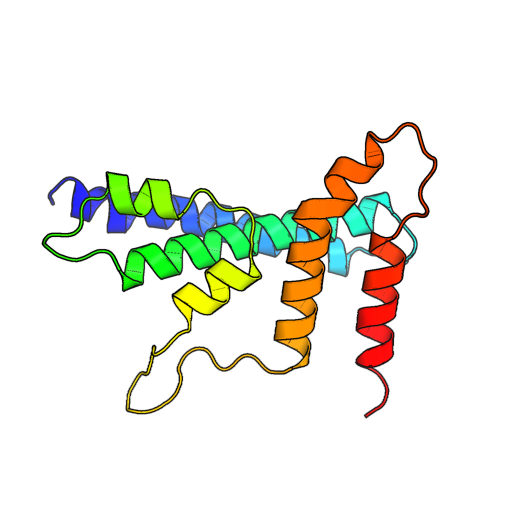 A N 1
ATOM 744 C CA . LEU A 1 91 ? -0.827 4.032 -11.282 1.00 92.38 91 LEU A CA 1
ATOM 745 C C . LEU A 1 91 ? -2.052 3.886 -12.192 1.00 92.38 91 LEU A C 1
ATOM 747 O O . LEU A 1 91 ? -1.929 3.382 -13.308 1.00 92.38 91 LEU A O 1
ATOM 751 N N . SER A 1 92 ? -3.221 4.327 -11.727 1.00 90.75 92 SER A N 1
ATOM 752 C CA . SER A 1 92 ? -4.499 4.092 -12.402 1.00 90.75 92 SER A CA 1
ATOM 753 C C . SER A 1 92 ? -4.850 5.128 -13.466 1.00 90.75 92 SER A C 1
ATOM 755 O O . SER A 1 92 ? -5.562 4.807 -14.422 1.00 90.75 92 SER A O 1
ATOM 757 N N . ASN A 1 93 ? -4.353 6.358 -13.331 1.00 89.56 93 ASN A N 1
ATOM 758 C CA . ASN A 1 93 ? -4.775 7.477 -14.160 1.00 89.56 93 ASN A CA 1
ATOM 759 C C . ASN A 1 93 ? -4.508 7.228 -15.651 1.00 89.56 93 ASN A C 1
ATOM 761 O O . ASN A 1 93 ? -3.359 7.087 -16.076 1.00 89.56 93 ASN A O 1
ATOM 765 N N . GLY A 1 94 ? -5.579 7.203 -16.447 1.00 83.94 94 GLY A N 1
ATOM 766 C CA . GLY A 1 94 ? -5.525 7.041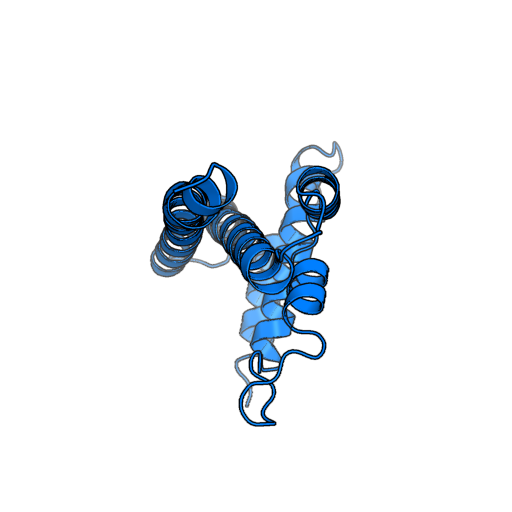 -17.901 1.00 83.94 94 GLY A CA 1
ATOM 767 C C . GLY A 1 94 ? -5.096 5.653 -18.387 1.00 83.94 94 GLY A C 1
ATOM 768 O O . GLY A 1 94 ? -4.869 5.492 -19.584 1.00 83.94 94 GLY A O 1
ATOM 769 N N . TYR A 1 95 ? -4.968 4.658 -17.500 1.00 86.56 95 TYR A N 1
ATOM 770 C CA . TYR A 1 95 ? -4.553 3.314 -17.894 1.00 86.56 95 TYR A CA 1
ATOM 771 C C . TYR A 1 95 ? -5.756 2.458 -18.316 1.00 86.56 95 TYR A C 1
ATOM 773 O O . TYR A 1 95 ? -6.605 2.076 -17.501 1.00 86.56 95 TYR A O 1
ATOM 781 N N . CYS A 1 96 ? -5.810 2.152 -19.612 1.00 86.94 96 CYS A N 1
ATOM 782 C CA . CYS A 1 96 ? -6.870 1.371 -20.236 1.00 86.94 96 CYS A CA 1
ATOM 783 C C . CYS A 1 96 ? -6.290 0.197 -21.031 1.00 86.94 96 CYS A C 1
ATOM 785 O O . CYS A 1 96 ? -5.291 0.356 -21.728 1.00 86.94 96 CYS A O 1
ATOM 787 N N . ILE A 1 97 ? -6.969 -0.950 -20.984 1.00 86.69 97 ILE A N 1
ATOM 788 C CA . ILE A 1 97 ? -6.719 -2.103 -21.860 1.00 86.69 97 ILE A CA 1
ATOM 789 C C . ILE A 1 97 ? -7.998 -2.335 -22.665 1.00 86.69 97 ILE A C 1
ATOM 791 O O . ILE A 1 97 ? -9.087 -2.362 -22.092 1.00 86.69 97 ILE A O 1
ATOM 795 N N . ASP A 1 98 ? -7.888 -2.425 -23.992 1.00 90.69 98 ASP A N 1
ATOM 796 C CA . ASP A 1 98 ? -9.026 -2.605 -24.909 1.00 90.69 98 ASP A CA 1
ATOM 797 C C . ASP A 1 98 ? -10.180 -1.607 -24.672 1.00 90.69 98 ASP A C 1
ATOM 799 O O . ASP A 1 98 ? -11.355 -1.974 -24.605 1.00 90.69 98 ASP A O 1
ATOM 803 N N . ASN A 1 99 ? -9.840 -0.321 -24.510 1.00 87.00 99 ASN A N 1
ATOM 804 C CA . ASN A 1 99 ? -10.768 0.784 -24.207 1.00 87.00 99 ASN A CA 1
ATOM 805 C C . ASN A 1 99 ? -11.539 0.656 -22.878 1.00 87.00 99 ASN A C 1
ATOM 807 O O . ASN A 1 99 ? -12.516 1.374 -22.660 1.00 87.00 99 ASN A O 1
ATOM 811 N N . LYS A 1 100 ? -11.108 -0.222 -21.966 1.00 84.75 100 LYS A N 1
ATOM 812 C CA . LYS A 1 100 ? -11.681 -0.355 -20.622 1.00 84.75 100 LYS A CA 1
ATOM 813 C C . LYS A 1 100 ? -10.690 0.126 -19.577 1.00 84.75 100 LYS A C 1
ATOM 815 O O . LYS A 1 100 ? -9.516 -0.235 -19.621 1.00 84.75 100 LYS A O 1
ATOM 820 N N . VAL A 1 101 ? -11.186 0.902 -18.614 1.00 84.50 101 VAL A N 1
ATOM 821 C CA . VAL A 1 101 ? -10.414 1.291 -17.427 1.00 84.50 101 VAL A CA 1
ATOM 822 C C . VAL A 1 101 ? -9.982 0.019 -16.708 1.00 84.50 101 VAL A C 1
ATOM 824 O O . VAL A 1 101 ? -10.827 -0.751 -16.249 1.00 84.50 101 VAL A O 1
ATOM 827 N N . PHE A 1 102 ? -8.673 -0.206 -16.636 1.00 86.06 102 PHE A N 1
ATOM 828 C CA . PHE A 1 102 ? -8.121 -1.433 -16.068 1.00 86.06 102 PHE A CA 1
ATOM 829 C C . PHE A 1 102 ? -8.275 -1.453 -14.543 1.00 86.06 102 PHE A C 1
ATOM 831 O O . PHE A 1 102 ? -8.757 -2.420 -13.957 1.00 86.06 102 PHE A O 1
ATOM 838 N N . PHE A 1 103 ? -7.936 -0.340 -13.893 1.00 86.31 103 PHE A N 1
ATOM 839 C CA . PHE A 1 103 ? -8.019 -0.192 -12.443 1.00 86.31 103 PHE A CA 1
ATOM 840 C C . PHE A 1 103 ? -9.402 0.316 -12.020 1.00 86.31 103 PHE A C 1
ATOM 842 O O . PHE A 1 103 ? -9.587 1.493 -11.711 1.00 86.31 103 PHE A O 1
ATOM 849 N N . ASN A 1 104 ? -10.397 -0.573 -12.003 1.00 83.00 104 ASN A N 1
ATOM 850 C CA . ASN A 1 104 ? -11.753 -0.227 -11.575 1.00 83.00 104 ASN A CA 1
ATOM 851 C C . ASN A 1 104 ? -11.989 -0.550 -10.089 1.00 83.00 104 ASN A C 1
ATOM 853 O O . ASN A 1 104 ? -12.601 -1.560 -9.738 1.00 83.00 104 ASN A O 1
ATOM 857 N N . LEU A 1 105 ? -11.496 0.315 -9.197 1.00 87.81 105 LEU A N 1
ATOM 858 C CA . LEU A 1 105 ? -11.801 0.218 -7.769 1.00 87.81 105 LEU A CA 1
ATOM 859 C C . LEU A 1 105 ? -13.169 0.831 -7.447 1.00 87.81 105 LEU A C 1
ATOM 861 O O . LEU A 1 105 ? -13.420 2.011 -7.708 1.00 87.81 105 LEU A O 1
ATOM 865 N N . GLY A 1 106 ? -14.032 0.034 -6.814 1.00 89.00 106 GLY A N 1
ATOM 866 C CA . GLY A 1 106 ? -15.301 0.499 -6.265 1.00 89.00 106 GLY A CA 1
ATOM 867 C C . GLY A 1 106 ? -15.121 1.473 -5.098 1.00 89.00 106 GLY A C 1
ATOM 868 O O . GLY A 1 106 ? -14.033 1.630 -4.541 1.00 89.00 106 GLY A O 1
ATOM 869 N N . LYS A 1 107 ? -16.224 2.112 -4.692 1.00 89.62 107 LYS A N 1
ATOM 870 C CA . LYS A 1 107 ? -16.245 3.103 -3.605 1.00 89.62 107 LYS A CA 1
ATOM 871 C C . LYS A 1 107 ? -15.591 2.579 -2.317 1.00 89.62 107 LYS A C 1
ATOM 873 O O . LYS A 1 107 ? -14.719 3.247 -1.774 1.00 89.62 107 LYS A O 1
ATOM 878 N N . ASN A 1 108 ? -15.959 1.374 -1.883 1.00 91.44 108 ASN A N 1
ATOM 879 C CA . ASN A 1 108 ? -15.461 0.791 -0.632 1.00 91.44 108 ASN A CA 1
ATOM 880 C C . ASN A 1 108 ? -13.946 0.536 -0.682 1.00 91.44 108 ASN A C 1
ATOM 882 O O . ASN A 1 108 ? -13.255 0.755 0.304 1.00 91.44 108 ASN A O 1
ATOM 886 N N . HIS A 1 109 ? -13.409 0.143 -1.843 1.00 91.38 109 HIS A N 1
ATOM 887 C CA . HIS A 1 109 ? -11.966 -0.049 -2.013 1.00 91.38 109 HIS A CA 1
ATOM 888 C C . HIS A 1 109 ? -11.213 1.280 -1.875 1.00 91.38 109 HIS A C 1
ATOM 890 O O . HIS A 1 109 ? -10.199 1.346 -1.189 1.00 91.38 109 HIS A O 1
ATOM 896 N N . LYS A 1 110 ? -11.733 2.360 -2.474 1.00 90.62 110 LYS A N 1
ATOM 897 C CA . LYS A 1 110 ? -11.137 3.701 -2.351 1.00 90.62 110 LYS A CA 1
ATOM 898 C C . LYS A 1 110 ? -11.203 4.225 -0.916 1.00 90.62 110 LYS A C 1
ATOM 900 O O . LYS A 1 110 ? -10.231 4.785 -0.425 1.00 90.62 110 LYS A O 1
ATOM 905 N N . GLU A 1 111 ? -12.322 4.014 -0.224 1.00 92.50 111 GLU A N 1
ATOM 906 C CA . GLU A 1 111 ? -12.450 4.374 1.194 1.00 92.50 111 GLU A CA 1
ATOM 907 C C . GLU A 1 111 ? -11.467 3.595 2.078 1.00 92.50 111 GLU A C 1
ATOM 909 O O . GLU A 1 111 ? -10.886 4.172 2.998 1.00 92.50 111 GLU A O 1
ATOM 914 N N . PHE A 1 112 ? -11.220 2.322 1.761 1.00 94.31 112 PHE A N 1
ATOM 915 C CA . PHE A 1 112 ? -10.216 1.520 2.451 1.00 94.31 112 PHE A CA 1
ATOM 916 C C . PHE A 1 112 ? -8.788 2.032 2.208 1.00 94.31 112 PHE A C 1
ATOM 918 O O . PHE A 1 112 ? -8.032 2.205 3.161 1.00 94.31 112 PHE A O 1
ATOM 925 N N . LEU A 1 113 ? -8.421 2.371 0.967 1.00 93.62 113 LEU A N 1
ATOM 926 C CA . LEU A 1 113 ? -7.112 2.976 0.676 1.00 93.62 113 LEU A CA 1
ATOM 927 C C . LEU A 1 113 ? -6.918 4.315 1.409 1.00 93.62 113 LEU A C 1
ATOM 929 O O . LEU A 1 113 ? -5.845 4.569 1.958 1.00 93.62 113 LEU A O 1
ATOM 933 N N . CYS A 1 114 ? -7.972 5.131 1.515 1.00 92.00 114 CYS A N 1
ATOM 934 C CA . CYS A 1 114 ? -7.953 6.343 2.334 1.00 92.00 114 CYS A CA 1
ATOM 935 C C . CYS A 1 114 ? -7.689 6.051 3.816 1.00 92.00 114 CYS A C 1
ATOM 937 O O . CYS A 1 114 ? -6.930 6.788 4.450 1.00 92.00 114 CYS A O 1
ATOM 939 N N . LEU A 1 115 ? -8.291 4.994 4.371 1.00 93.62 115 LEU A N 1
ATOM 940 C CA . LEU A 1 115 ? -8.030 4.559 5.743 1.00 93.62 115 LEU A CA 1
ATOM 941 C C . LEU A 1 115 ? -6.556 4.175 5.930 1.00 93.62 115 LEU A C 1
ATOM 943 O O . LEU A 1 115 ? -5.918 4.666 6.862 1.00 93.62 115 LEU A O 1
ATOM 947 N N . LEU A 1 116 ? -6.002 3.367 5.023 1.00 94.44 116 LEU A N 1
ATOM 948 C CA . LEU A 1 116 ? -4.596 2.949 5.060 1.00 94.44 116 LEU A CA 1
ATOM 949 C C . LEU A 1 116 ? -3.630 4.138 4.956 1.00 94.44 116 LEU A C 1
ATOM 951 O O . LEU A 1 116 ? -2.662 4.222 5.717 1.00 94.44 116 LEU A O 1
ATOM 955 N N . GLY A 1 117 ? -3.908 5.083 4.055 1.00 91.38 117 GLY A N 1
ATOM 956 C CA . GLY A 1 117 ? -3.105 6.295 3.893 1.00 91.38 117 GLY A CA 1
ATOM 957 C C . GLY A 1 117 ? -3.162 7.206 5.122 1.00 91.38 117 GLY A C 1
ATOM 958 O O . GLY A 1 117 ? -2.134 7.729 5.558 1.00 91.38 117 GLY A O 1
ATOM 959 N N . LYS A 1 118 ? -4.348 7.364 5.728 1.00 90.50 118 LYS A N 1
ATOM 960 C CA . LYS A 1 118 ? -4.520 8.104 6.986 1.00 90.50 118 LYS A CA 1
ATOM 961 C C . LYS A 1 118 ? -3.728 7.436 8.108 1.00 90.50 118 LYS A C 1
ATOM 963 O O . LYS A 1 118 ? -2.894 8.089 8.726 1.00 90.50 118 LYS A O 1
ATOM 968 N N . PHE A 1 119 ? -3.918 6.132 8.309 1.00 91.31 119 PHE A N 1
ATOM 969 C CA . PHE A 1 119 ? -3.212 5.352 9.324 1.00 91.31 119 PHE A CA 1
ATOM 970 C C . PHE A 1 119 ? -1.690 5.536 9.244 1.00 91.31 119 PHE A C 1
ATOM 972 O O . PHE A 1 119 ? -1.055 5.897 10.240 1.00 91.31 119 PHE A O 1
ATOM 979 N N . TYR A 1 120 ? -1.116 5.355 8.052 1.00 88.38 120 TYR A N 1
ATOM 980 C CA . TYR A 1 120 ? 0.333 5.370 7.865 1.00 88.38 120 TYR A CA 1
ATOM 981 C C . TYR A 1 120 ? 0.953 6.757 8.117 1.00 88.38 120 TYR A C 1
ATOM 983 O O . TYR A 1 120 ? 2.039 6.870 8.697 1.00 88.38 120 TYR A O 1
ATOM 991 N N . LYS A 1 121 ? 0.240 7.826 7.732 1.00 84.94 121 LYS A N 1
ATOM 992 C CA . LYS A 1 121 ? 0.690 9.216 7.905 1.00 84.94 121 LYS A CA 1
ATOM 993 C C . LYS A 1 121 ? 0.461 9.771 9.307 1.00 84.94 121 LYS A C 1
ATOM 995 O O . LYS A 1 121 ? 1.279 10.563 9.764 1.00 84.94 121 LYS A O 1
ATOM 1000 N N . THR A 1 122 ? -0.635 9.413 9.977 1.00 84.25 122 THR A N 1
ATOM 1001 C CA . THR A 1 122 ? -1.025 10.052 11.246 1.00 84.25 122 THR A CA 1
ATOM 1002 C C . THR A 1 122 ? -0.848 9.129 12.443 1.00 84.25 122 THR A C 1
ATOM 1004 O O . THR A 1 122 ? -0.117 9.460 13.376 1.00 84.25 122 THR A O 1
ATOM 1007 N N . TYR A 1 123 ? -1.459 7.945 12.425 1.00 81.19 123 TYR A N 1
ATOM 1008 C CA . TYR A 1 123 ? -1.635 7.136 13.638 1.00 81.19 123 TYR A CA 1
ATOM 1009 C C . TYR A 1 123 ? -0.347 6.497 14.144 1.00 81.19 123 TYR A C 1
ATOM 1011 O O . TYR A 1 123 ? -0.154 6.385 15.354 1.00 81.19 123 TYR A O 1
ATOM 1019 N N . ARG A 1 124 ? 0.590 6.183 13.246 1.00 78.75 124 ARG A N 1
ATOM 1020 C CA . ARG A 1 124 ? 1.934 5.738 13.634 1.00 78.75 124 ARG A CA 1
ATOM 1021 C C . ARG A 1 124 ? 2.675 6.784 14.473 1.00 78.75 124 ARG A C 1
ATOM 1023 O O . ARG A 1 124 ? 3.327 6.425 15.448 1.00 78.75 124 ARG A O 1
ATOM 1030 N N . TYR A 1 125 ? 2.572 8.061 14.107 1.00 74.69 125 TYR A N 1
ATOM 1031 C CA . TYR A 1 125 ? 3.307 9.141 14.770 1.00 74.69 125 TYR A CA 1
ATOM 1032 C C . TYR A 1 125 ? 2.573 9.715 15.980 1.00 74.69 125 TYR A C 1
ATOM 1034 O O . TYR A 1 125 ? 3.216 10.105 16.953 1.00 74.69 125 TYR A O 1
ATOM 1042 N N . ASP A 1 126 ? 1.238 9.715 15.959 1.00 76.12 126 ASP A N 1
ATOM 1043 C CA . ASP A 1 126 ? 0.414 10.174 17.081 1.00 76.12 126 ASP A CA 1
ATOM 1044 C C . ASP A 1 126 ? 0.732 9.432 18.388 1.00 76.12 126 ASP A C 1
ATOM 1046 O O . ASP A 1 126 ? 0.616 10.013 19.465 1.00 76.12 126 ASP A O 1
ATOM 1050 N N . ARG A 1 127 ? 1.213 8.187 18.297 1.00 74.62 127 ARG A N 1
ATOM 1051 C CA . ARG A 1 127 ? 1.634 7.354 19.435 1.00 74.62 127 ARG A CA 1
ATOM 1052 C C . ARG A 1 127 ? 2.870 7.868 20.178 1.00 74.62 127 ARG A C 1
ATOM 1054 O O . ARG A 1 127 ? 3.069 7.491 21.327 1.00 74.62 127 ARG A O 1
ATOM 1061 N N . PHE A 1 128 ? 3.672 8.732 19.557 1.00 77.69 128 PHE A N 1
ATOM 1062 C CA . PHE A 1 128 ? 4.824 9.383 20.193 1.00 77.69 128 PHE A CA 1
ATOM 1063 C C . PHE A 1 128 ? 4.490 10.788 20.715 1.00 77.69 128 PHE A C 1
ATOM 1065 O O . PHE A 1 128 ? 5.357 11.479 21.250 1.00 77.69 128 PHE A O 1
ATOM 1072 N N . SER A 1 129 ? 3.241 11.241 20.555 1.00 75.69 129 SER A N 1
ATOM 1073 C CA . SER A 1 129 ? 2.795 12.518 21.101 1.00 75.69 129 SER A CA 1
ATOM 1074 C C . SER A 1 129 ? 2.641 12.435 22.619 1.00 75.69 129 SER A C 1
ATOM 1076 O O . SER A 1 129 ? 2.060 11.492 23.145 1.00 75.69 129 SER A O 1
ATOM 1078 N N . MET A 1 130 ? 3.078 13.482 23.323 1.00 67.00 130 MET A N 1
ATOM 1079 C CA . MET A 1 130 ? 2.850 13.635 24.767 1.00 67.00 130 MET A CA 1
ATOM 1080 C C . MET A 1 130 ? 1.357 13.783 25.115 1.00 67.00 130 MET A C 1
ATOM 1082 O O . MET A 1 130 ? 0.949 13.565 26.255 1.00 67.00 130 MET A O 1
ATOM 1086 N N . SER A 1 131 ? 0.529 14.172 24.139 1.00 70.25 131 SER A N 1
ATOM 1087 C CA . SER A 1 131 ? -0.922 14.225 24.308 1.00 70.25 131 SER A CA 1
ATOM 1088 C C . SER A 1 131 ? -1.517 12.819 24.214 1.00 70.25 131 SER A C 1
ATOM 1090 O O . SER A 1 131 ? -1.323 12.128 23.216 1.00 70.25 131 SER A O 1
ATOM 1092 N N . VAL A 1 132 ? -2.272 12.398 25.235 1.00 58.41 132 VAL A N 1
ATOM 1093 C CA . VAL A 1 132 ? -3.028 11.136 25.203 1.00 58.41 132 VAL A CA 1
ATOM 1094 C C . VAL A 1 132 ? -4.165 11.289 24.191 1.00 58.41 132 VAL A C 1
ATOM 1096 O O . VAL A 1 132 ? -5.261 11.746 24.519 1.00 58.41 132 VAL A O 1
ATOM 1099 N N . LYS A 1 133 ? -3.894 10.965 22.927 1.00 65.31 133 LYS A N 1
ATOM 1100 C CA . LYS A 1 133 ? -4.910 10.933 21.873 1.00 65.31 133 LYS A CA 1
ATOM 1101 C C . LYS A 1 133 ? -5.685 9.618 21.954 1.00 65.31 133 LYS A C 1
ATOM 1103 O O . LYS A 1 133 ? -5.130 8.574 22.292 1.00 65.31 133 LYS A O 1
ATOM 1108 N N . LYS A 1 134 ? -6.989 9.661 21.654 1.00 64.81 134 LYS A N 1
ATOM 1109 C CA . LYS A 1 134 ? -7.791 8.438 21.511 1.00 64.81 134 LYS A CA 1
ATOM 1110 C C . LYS A 1 134 ? -7.196 7.556 20.408 1.00 64.81 134 LYS A C 1
ATOM 1112 O O . LYS A 1 134 ? -6.645 8.056 19.433 1.00 64.81 134 LYS A O 1
ATOM 1117 N N . LYS A 1 135 ? -7.342 6.244 20.591 1.00 66.25 135 LYS A N 1
ATOM 1118 C CA . LYS A 1 135 ? -6.968 5.198 19.633 1.00 66.25 135 LYS A CA 1
ATOM 1119 C C . LYS A 1 135 ? -7.881 5.306 18.409 1.00 66.25 135 LYS A C 1
ATOM 1121 O O . LYS A 1 135 ? -9.014 4.824 18.430 1.00 66.25 135 LYS A O 1
ATOM 1126 N N . ASN A 1 136 ? -7.437 6.048 17.403 1.00 79.56 136 ASN A N 1
ATOM 1127 C CA . ASN A 1 136 ? -8.270 6.462 16.279 1.00 79.56 136 ASN A CA 1
ATOM 1128 C C . ASN A 1 136 ? -8.330 5.399 15.170 1.00 79.56 136 ASN A C 1
ATOM 1130 O O . ASN A 1 136 ? -9.294 5.370 14.415 1.00 79.56 136 ASN A O 1
ATOM 1134 N N . GLU A 1 137 ? -7.347 4.499 15.095 1.00 86.25 137 GLU A N 1
ATOM 1135 C CA . GLU A 1 137 ? -7.270 3.437 14.087 1.00 86.25 137 GLU A CA 1
ATOM 1136 C C . GLU A 1 137 ? -8.401 2.410 14.215 1.00 86.25 137 GLU A C 1
ATOM 1138 O O . GLU A 1 137 ? -9.099 2.147 13.239 1.00 86.25 137 GLU A O 1
ATOM 1143 N N . SER A 1 138 ? -8.646 1.893 15.421 1.00 87.94 138 SER A N 1
ATOM 1144 C CA . SER A 1 138 ? -9.744 0.960 15.695 1.00 87.94 138 SER A CA 1
ATOM 1145 C C . SER A 1 138 ? -11.100 1.611 15.433 1.00 87.94 138 SER A C 1
ATOM 1147 O O . SER A 1 138 ? -11.973 1.002 14.824 1.00 87.94 138 SER A O 1
ATOM 1149 N N . LEU A 1 139 ? -11.275 2.873 15.840 1.00 88.12 139 LEU A N 1
ATOM 1150 C CA . LEU A 1 139 ? -12.518 3.614 15.608 1.00 88.12 139 LEU A CA 1
ATOM 1151 C C . LEU A 1 139 ? -12.779 3.846 14.120 1.00 88.12 139 LEU A C 1
ATOM 1153 O O . LEU A 1 139 ? -13.906 3.664 13.662 1.00 88.12 139 LEU A O 1
ATOM 1157 N N . ASP A 1 140 ? -11.753 4.220 13.360 1.00 89.94 140 ASP A N 1
ATOM 1158 C CA . ASP A 1 140 ? -11.883 4.412 11.922 1.00 89.94 140 ASP A CA 1
ATOM 1159 C C . ASP A 1 140 ? -12.141 3.091 11.189 1.00 89.94 140 ASP A C 1
ATOM 1161 O O . ASP A 1 140 ? -12.954 3.070 10.265 1.00 89.94 140 ASP A O 1
ATOM 1165 N N . LEU A 1 141 ? -11.517 1.987 11.617 1.00 90.94 141 LEU A N 1
ATOM 1166 C CA . LEU A 1 141 ? -11.765 0.659 11.056 1.00 90.94 141 LEU A CA 1
ATOM 1167 C C . LEU A 1 141 ? -13.206 0.195 11.328 1.00 90.94 141 LEU A C 1
ATOM 1169 O O . LEU A 1 141 ? -13.907 -0.234 10.412 1.00 90.94 141 LEU A O 1
ATOM 1173 N N . ILE A 1 142 ? -13.700 0.363 12.558 1.00 90.25 142 ILE A N 1
ATOM 1174 C CA . ILE A 1 142 ? -15.105 0.096 12.909 1.00 90.25 142 ILE A CA 1
ATOM 1175 C C . ILE A 1 142 ? -16.043 1.006 12.097 1.00 90.25 142 ILE A C 1
ATOM 1177 O O . ILE A 1 142 ? -17.078 0.562 11.592 1.00 90.25 142 ILE A O 1
ATOM 1181 N N . SER A 1 143 ? -15.687 2.284 11.926 1.00 90.06 143 SER A N 1
ATOM 1182 C CA . SER A 1 143 ? -16.461 3.224 11.109 1.00 90.06 143 SER A CA 1
ATOM 1183 C C . SER A 1 143 ? -16.506 2.801 9.640 1.00 90.06 143 SER A C 1
ATOM 1185 O O . SER A 1 143 ? -17.554 2.900 9.004 1.00 90.06 143 SER A O 1
ATOM 1187 N N . PHE A 1 144 ? -15.396 2.302 9.099 1.00 91.75 144 PHE A N 1
ATOM 1188 C CA . PHE A 1 144 ? -15.326 1.766 7.745 1.00 91.75 144 PHE A CA 1
ATOM 1189 C C . PHE A 1 144 ? -16.279 0.572 7.570 1.00 91.75 144 PHE A C 1
ATOM 1191 O O . PHE A 1 144 ? -17.136 0.596 6.685 1.00 91.75 144 PHE A O 1
ATOM 1198 N N . PHE A 1 145 ? -16.226 -0.425 8.457 1.00 89.38 145 PHE A N 1
ATOM 1199 C CA . PHE A 1 145 ? -17.113 -1.591 8.360 1.00 89.38 145 PHE A CA 1
ATOM 1200 C C . PHE A 1 145 ? -18.592 -1.253 8.578 1.00 89.38 145 PHE A C 1
ATOM 1202 O O . PHE A 1 145 ? -19.446 -1.727 7.830 1.00 89.38 145 PHE A O 1
ATOM 1209 N N . SER A 1 146 ? -18.911 -0.376 9.532 1.00 87.31 146 SER A N 1
ATOM 1210 C CA . SER A 1 146 ? -20.302 0.026 9.804 1.00 87.31 146 SER A CA 1
ATOM 1211 C C . SER A 1 146 ? -20.949 0.815 8.660 1.00 87.31 146 SER A C 1
ATOM 1213 O O . SER A 1 146 ? -22.148 0.685 8.436 1.00 87.31 146 SER A O 1
ATOM 1215 N N . LYS A 1 147 ? -20.175 1.577 7.875 1.00 81.88 147 LYS A N 1
ATOM 1216 C CA . LYS A 1 147 ? -20.661 2.207 6.629 1.00 81.88 147 LYS A CA 1
ATOM 1217 C C . LYS A 1 147 ? -20.934 1.196 5.518 1.00 81.88 147 LYS A C 1
ATOM 1219 O O . LYS A 1 147 ? -21.734 1.468 4.624 1.00 81.88 147 LYS A O 1
ATOM 1224 N N . THR A 1 148 ? -20.244 0.061 5.562 1.00 65.25 148 THR A N 1
ATOM 1225 C CA . THR A 1 148 ? -20.257 -0.956 4.507 1.00 65.25 148 THR A CA 1
ATOM 1226 C C . THR A 1 148 ? -21.361 -2.002 4.727 1.00 65.25 148 THR A C 1
ATOM 1228 O O . THR A 1 148 ? -21.779 -2.659 3.778 1.00 65.25 148 THR A O 1
ATOM 1231 N N . HIS A 1 149 ? -21.900 -2.117 5.946 1.00 54.22 149 HIS A N 1
ATOM 1232 C CA . HIS A 1 149 ? -23.061 -2.947 6.292 1.00 54.22 149 HIS A CA 1
ATOM 1233 C C . HIS A 1 149 ? -24.305 -2.092 6.577 1.00 54.22 149 HIS A C 1
ATOM 1235 O O . HIS A 1 149 ? -24.686 -1.934 7.724 1.00 54.22 149 HIS A O 1
ATOM 1241 N N . PHE A 1 150 ? -24.914 -1.536 5.524 1.00 40.91 150 PHE A N 1
ATOM 1242 C CA . PHE A 1 150 ? -26.339 -1.159 5.421 1.00 40.91 150 PHE A CA 1
ATOM 1243 C C . PHE A 1 150 ? -26.648 -0.806 3.951 1.00 40.91 150 PHE A C 1
ATOM 1245 O O . PHE A 1 150 ? -26.970 0.337 3.623 1.00 40.91 150 PHE A O 1
ATOM 1252 N N . ARG A 1 151 ? -26.501 -1.780 3.0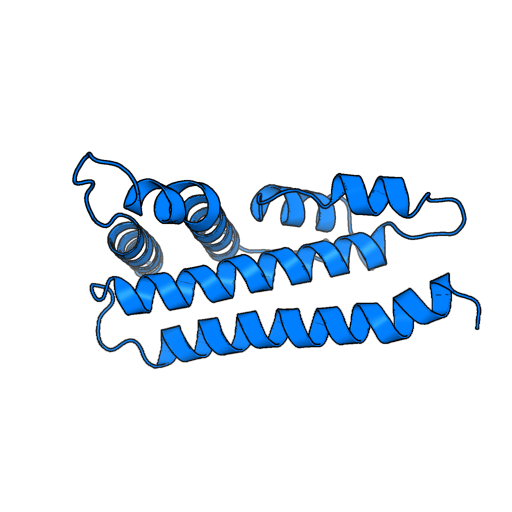45 1.00 37.16 151 ARG A N 1
ATOM 1253 C CA . ARG A 1 151 ? -27.171 -1.815 1.737 1.00 37.16 151 ARG A CA 1
ATOM 1254 C C . ARG A 1 151 ? -27.443 -3.254 1.345 1.00 37.16 151 ARG A C 1
ATOM 1256 O O . ARG A 1 151 ? -26.508 -4.064 1.504 1.00 37.16 151 ARG A O 1
#

Secondary structure (DSSP, 8-state):
--HHHHIIIIIHHHHHHHHHHHHHHHHHHHHT-S-TT-HHHHHHHHHHHHHHHHHHHHHHHHHHH--TT--HHHHHHHT----HHHHHHHHHTT-EETTEES----HHHHHHHHHHHHIIIIIHHHTTSSS----HHHHHHHHHHHHHS--

Radius of gyration: 17.55 Å; chains: 1; bounding box: 49×28×50 Å